Protein AF-A0A2E5JKT7-F1 (afdb_monomer_lite)

Structure (mmCIF, N/CA/C/O backbone):
data_AF-A0A2E5JKT7-F1
#
_entry.id   AF-A0A2E5JKT7-F1
#
loop_
_atom_site.group_PDB
_atom_site.id
_atom_site.type_symbol
_atom_site.label_atom_id
_atom_site.label_alt_id
_atom_site.label_comp_id
_atom_site.label_asym_id
_atom_site.label_entity_id
_atom_site.label_seq_id
_atom_site.pdbx_PDB_ins_code
_atom_site.Cartn_x
_atom_site.Cartn_y
_atom_site.Cartn_z
_atom_site.occupancy
_atom_site.B_iso_or_equiv
_atom_site.auth_seq_id
_atom_site.auth_comp_id
_atom_site.auth_asym_id
_atom_site.auth_atom_id
_atom_site.pdbx_PDB_model_num
ATOM 1 N N . MET A 1 1 ? -10.574 -4.645 -5.613 1.00 83.31 1 MET A N 1
ATOM 2 C CA . MET A 1 1 ? -9.821 -4.353 -6.868 1.00 83.31 1 MET A CA 1
ATOM 3 C C . MET A 1 1 ? -8.322 -4.655 -6.687 1.00 83.31 1 MET A C 1
ATOM 5 O O . MET A 1 1 ? -7.915 -4.867 -5.553 1.00 83.31 1 MET A O 1
ATOM 9 N N . TYR A 1 2 ? -7.487 -4.685 -7.740 1.00 92.31 2 TYR A N 1
ATOM 10 C CA . TYR A 1 2 ? -6.020 -4.638 -7.584 1.00 92.31 2 TYR A CA 1
ATOM 11 C C . TYR A 1 2 ? -5.537 -3.222 -7.266 1.00 92.31 2 TYR A C 1
ATOM 13 O O . TYR A 1 2 ? -5.897 -2.274 -7.957 1.00 92.31 2 TYR A O 1
ATOM 21 N N . VAL A 1 3 ? -4.705 -3.105 -6.234 1.00 92.94 3 VAL A N 1
ATOM 22 C CA . VAL A 1 3 ? -4.046 -1.858 -5.824 1.00 92.94 3 VAL A CA 1
ATOM 23 C C . VAL A 1 3 ? -2.647 -1.771 -6.433 1.00 92.94 3 VAL A C 1
ATOM 25 O O . VAL A 1 3 ? -2.274 -0.725 -6.946 1.00 92.94 3 VAL A O 1
ATOM 28 N N . CYS A 1 4 ? -1.882 -2.867 -6.445 1.00 95.88 4 CYS A N 1
ATOM 29 C CA . CYS A 1 4 ? -0.559 -2.921 -7.074 1.00 95.88 4 CYS A CA 1
ATOM 30 C C . CYS A 1 4 ? -0.452 -4.144 -7.983 1.00 95.88 4 CYS A C 1
ATOM 32 O O . CYS A 1 4 ? -0.490 -5.276 -7.504 1.00 95.88 4 CYS A O 1
ATOM 34 N N . ILE A 1 5 ? -0.267 -3.920 -9.284 1.00 94.88 5 ILE A N 1
ATOM 35 C CA . ILE A 1 5 ? -0.144 -5.008 -10.264 1.00 94.88 5 ILE A CA 1
ATOM 36 C C . ILE A 1 5 ? 1.223 -5.695 -10.148 1.00 94.88 5 ILE A C 1
ATOM 38 O O . ILE A 1 5 ? 1.284 -6.918 -10.174 1.00 94.88 5 ILE A O 1
ATOM 42 N N . CYS A 1 6 ? 2.308 -4.936 -9.945 1.00 95.62 6 CYS A N 1
ATOM 43 C CA . CYS A 1 6 ? 3.668 -5.487 -9.854 1.00 95.62 6 CYS A CA 1
ATOM 44 C C . CYS A 1 6 ? 3.805 -6.569 -8.779 1.00 95.62 6 CYS A C 1
ATOM 46 O O . CYS A 1 6 ? 4.457 -7.580 -9.008 1.00 95.62 6 CYS A O 1
ATOM 48 N N . ASN A 1 7 ? 3.165 -6.350 -7.630 1.00 93.69 7 ASN A N 1
ATOM 49 C CA . ASN A 1 7 ? 3.264 -7.229 -6.467 1.00 93.69 7 ASN A CA 1
ATOM 50 C C . ASN A 1 7 ? 1.966 -8.008 -6.210 1.00 93.69 7 ASN A C 1
ATOM 52 O O . ASN A 1 7 ? 1.814 -8.619 -5.157 1.00 93.69 7 ASN A O 1
ATOM 56 N N . ASN A 1 8 ? 1.029 -7.979 -7.167 1.00 95.31 8 ASN A N 1
ATOM 57 C CA . ASN A 1 8 ? -0.256 -8.672 -7.101 1.00 95.31 8 ASN A CA 1
ATOM 58 C C . ASN A 1 8 ? -1.048 -8.375 -5.807 1.00 95.31 8 ASN A C 1
ATOM 60 O O . ASN A 1 8 ? -1.640 -9.270 -5.204 1.00 95.31 8 ASN A O 1
ATOM 64 N N . ILE A 1 9 ? -1.041 -7.107 -5.379 1.00 94.88 9 ILE A N 1
ATOM 65 C CA . ILE A 1 9 ? -1.673 -6.651 -4.136 1.00 94.88 9 ILE A CA 1
ATOM 66 C C . ILE A 1 9 ? -3.096 -6.200 -4.432 1.00 94.88 9 ILE A C 1
ATOM 68 O O . ILE A 1 9 ? -3.332 -5.342 -5.289 1.00 94.88 9 ILE A O 1
ATOM 72 N N . THR A 1 10 ? -4.039 -6.750 -3.686 1.00 94.12 10 THR A N 1
ATOM 73 C CA . THR A 1 10 ? -5.467 -6.453 -3.769 1.00 94.12 10 THR A CA 1
ATOM 74 C C . THR A 1 10 ? -5.904 -5.496 -2.670 1.00 94.12 10 THR A C 1
ATOM 76 O O . THR A 1 10 ? -5.271 -5.345 -1.630 1.00 94.12 10 THR A O 1
ATOM 79 N N . GLU A 1 11 ? -7.031 -4.848 -2.904 1.00 90.38 11 GLU A N 1
ATOM 80 C CA . GLU A 1 11 ? -7.678 -3.949 -1.959 1.00 90.38 11 GLU A CA 1
ATOM 81 C C . GLU A 1 11 ? -8.077 -4.663 -0.663 1.00 90.38 11 GLU A C 1
ATOM 83 O O . GLU A 1 11 ? -7.892 -4.111 0.415 1.00 90.38 11 GLU A O 1
ATOM 88 N N . ASP A 1 12 ? -8.530 -5.915 -0.746 1.00 92.12 12 ASP A N 1
ATOM 89 C CA . ASP A 1 12 ? -8.876 -6.714 0.432 1.00 92.12 12 ASP A CA 1
ATOM 90 C C . ASP A 1 12 ? -7.648 -7.003 1.301 1.00 92.12 12 ASP A C 1
ATOM 92 O O . ASP A 1 12 ? -7.728 -6.976 2.528 1.00 92.12 12 ASP A O 1
ATOM 96 N N . GLN A 1 13 ? -6.479 -7.214 0.687 1.00 93.62 13 GLN A N 1
ATOM 97 C CA . GLN A 1 13 ? -5.223 -7.337 1.431 1.00 93.62 13 GLN A CA 1
ATOM 98 C C . GLN A 1 13 ? -4.867 -6.032 2.146 1.00 93.62 13 GLN A C 1
ATOM 100 O O . GLN A 1 13 ? -4.483 -6.075 3.314 1.00 93.62 13 GLN A O 1
ATOM 105 N N . VAL A 1 14 ? -5.042 -4.882 1.488 1.00 91.94 14 VAL A N 1
ATOM 106 C CA . VAL A 1 14 ? -4.828 -3.569 2.118 1.00 91.94 14 VAL A CA 1
ATOM 107 C C . VAL A 1 14 ? -5.789 -3.373 3.295 1.00 91.94 14 VAL A C 1
ATOM 109 O O . VAL A 1 14 ? -5.336 -3.083 4.403 1.00 91.94 14 VAL A O 1
ATOM 112 N N . LYS A 1 15 ? -7.089 -3.624 3.103 1.00 90.12 15 LYS A N 1
ATOM 113 C CA . LYS A 1 15 ? -8.117 -3.517 4.153 1.00 90.12 15 LYS A CA 1
ATOM 114 C C . LYS A 1 15 ? -7.837 -4.444 5.333 1.00 90.12 15 LYS A C 1
ATOM 116 O O . LYS A 1 15 ? -7.926 -4.009 6.476 1.00 90.12 15 LYS A O 1
ATOM 121 N N . ASN A 1 16 ? -7.416 -5.682 5.078 1.00 92.44 16 ASN A N 1
ATOM 122 C CA . ASN A 1 16 ? -7.056 -6.635 6.129 1.00 92.44 16 ASN A CA 1
ATOM 123 C C . ASN A 1 16 ? -5.868 -6.170 6.980 1.00 92.44 16 ASN A C 1
ATOM 125 O O . ASN A 1 16 ? -5.822 -6.460 8.174 1.00 92.44 16 ASN A O 1
ATOM 129 N N . VAL A 1 17 ? -4.890 -5.483 6.386 1.00 92.06 17 VAL A N 1
ATOM 130 C CA . VAL A 1 17 ? -3.731 -4.957 7.123 1.00 92.06 17 VAL A CA 1
ATOM 131 C C . VAL A 1 17 ? -4.106 -3.700 7.909 1.00 92.06 17 VAL A C 1
ATOM 133 O O . VAL A 1 17 ? -3.733 -3.587 9.075 1.00 92.06 17 VAL A O 1
ATOM 136 N N . VAL A 1 18 ? -4.910 -2.807 7.329 1.00 89.88 18 VAL A N 1
ATOM 137 C CA . VAL A 1 18 ? -5.442 -1.629 8.037 1.00 89.88 18 VAL A CA 1
ATOM 138 C C . VAL A 1 18 ? -6.340 -2.043 9.210 1.00 89.88 18 VAL A C 1
ATOM 140 O O . VAL A 1 18 ? -6.215 -1.498 10.303 1.00 89.88 18 VAL A O 1
ATOM 143 N N . ALA A 1 19 ? -7.169 -3.079 9.043 1.00 88.94 19 ALA A N 1
ATOM 144 C CA . ALA A 1 19 ? -8.015 -3.630 10.107 1.00 88.94 19 ALA A CA 1
ATOM 145 C C . ALA A 1 19 ? -7.217 -4.190 11.300 1.00 88.94 19 ALA A C 1
ATOM 147 O O . ALA A 1 19 ? -7.745 -4.284 12.405 1.00 88.94 19 ALA A O 1
ATOM 148 N N . LYS A 1 20 ? -5.934 -4.527 11.108 1.00 91.06 20 LYS A N 1
ATOM 149 C CA . LYS A 1 20 ? -5.014 -4.923 12.190 1.00 91.06 20 LYS A CA 1
ATOM 150 C C . LYS A 1 20 ? -4.428 -3.727 12.954 1.00 91.06 20 LYS A C 1
ATOM 152 O O . LYS A 1 20 ? -3.592 -3.927 13.830 1.00 91.06 20 LYS A O 1
ATOM 157 N N . GLY A 1 21 ? -4.850 -2.504 12.633 1.00 88.81 21 GLY A N 1
ATOM 158 C CA . GLY A 1 21 ? -4.417 -1.272 13.292 1.00 88.81 21 GLY A CA 1
ATOM 159 C C . GLY A 1 21 ? -3.204 -0.602 12.649 1.00 88.81 21 GLY A C 1
ATOM 160 O O . GLY A 1 21 ? -2.689 0.364 13.208 1.00 88.81 21 GLY A O 1
ATOM 161 N N . LEU A 1 22 ? -2.734 -1.081 11.491 1.00 89.00 22 LEU A N 1
ATOM 162 C CA . LEU A 1 22 ? -1.692 -0.373 10.747 1.00 89.00 22 LEU A CA 1
ATOM 163 C C . LEU A 1 22 ? -2.285 0.880 10.100 1.00 89.00 22 LEU A C 1
ATOM 165 O O . LEU A 1 22 ? -3.376 0.846 9.528 1.00 89.00 22 LEU A O 1
ATOM 169 N N . THR A 1 23 ? -1.539 1.983 10.146 1.00 87.69 23 THR A N 1
ATOM 170 C CA . THR A 1 23 ? -1.920 3.193 9.411 1.00 87.69 23 THR A CA 1
ATOM 171 C C . THR A 1 23 ? -1.895 2.912 7.908 1.00 87.69 23 THR A C 1
ATOM 173 O O . THR A 1 23 ? -1.162 2.036 7.452 1.00 87.69 23 THR A O 1
ATOM 176 N N . GLY A 1 24 ? -2.666 3.653 7.105 1.00 86.12 24 GLY A N 1
ATOM 177 C CA . GLY A 1 24 ? -2.731 3.421 5.656 1.00 86.12 24 GLY A CA 1
ATOM 178 C C . GLY A 1 24 ? -1.349 3.403 4.986 1.00 86.12 24 GLY A C 1
ATOM 179 O O . GLY A 1 24 ? -1.040 2.492 4.223 1.00 86.12 24 GLY A O 1
ATOM 180 N N . LYS A 1 25 ? -0.468 4.347 5.336 1.00 88.38 25 LYS A N 1
ATOM 181 C CA . LYS A 1 25 ? 0.905 4.399 4.810 1.00 88.38 25 LYS A CA 1
ATOM 182 C C . LYS A 1 25 ? 1.748 3.194 5.243 1.00 88.38 25 LYS A C 1
ATOM 184 O O . LYS A 1 25 ? 2.490 2.641 4.425 1.00 88.38 25 LYS A O 1
ATOM 189 N N . ASP A 1 26 ? 1.628 2.781 6.502 1.00 91.25 26 ASP A N 1
ATOM 190 C CA . ASP A 1 26 ? 2.354 1.619 7.020 1.00 91.25 26 ASP A CA 1
ATOM 191 C C . ASP A 1 26 ? 1.837 0.326 6.392 1.00 91.25 26 ASP A C 1
ATOM 193 O O . ASP A 1 26 ? 2.631 -0.542 6.045 1.00 91.25 26 ASP A O 1
ATOM 197 N N . ALA A 1 27 ? 0.528 0.219 6.158 1.00 92.00 27 ALA A N 1
ATOM 198 C CA . ALA A 1 27 ? -0.085 -0.911 5.474 1.00 92.00 27 ALA A CA 1
ATOM 199 C C . ALA A 1 27 ? 0.423 -1.044 4.030 1.00 92.00 27 ALA A C 1
ATOM 201 O O . ALA A 1 27 ? 0.806 -2.139 3.614 1.00 92.00 27 ALA A O 1
ATOM 202 N N . LEU A 1 28 ? 0.495 0.066 3.282 1.00 92.31 28 LEU A N 1
ATOM 203 C CA . LEU A 1 28 ? 1.071 0.077 1.932 1.00 92.31 28 LEU A CA 1
ATOM 204 C C . LEU A 1 28 ? 2.537 -0.352 1.936 1.00 92.31 28 LEU A C 1
ATOM 206 O O . LEU A 1 28 ? 2.937 -1.184 1.123 1.00 92.31 28 LEU A O 1
ATOM 210 N N . SER A 1 29 ? 3.320 0.183 2.873 1.00 93.06 29 SER A N 1
ATOM 211 C CA . SER A 1 29 ? 4.744 -0.135 2.996 1.00 93.06 29 SER A CA 1
ATOM 212 C C . SER A 1 29 ? 4.957 -1.600 3.392 1.00 93.06 29 SER A C 1
ATOM 214 O O . SER A 1 29 ? 5.806 -2.276 2.818 1.00 93.06 29 SER A O 1
ATOM 216 N N . HIS A 1 30 ? 4.139 -2.120 4.311 1.00 94.00 30 HIS A N 1
ATOM 217 C CA . HIS A 1 30 ? 4.180 -3.507 4.773 1.00 94.00 30 HIS A CA 1
ATOM 218 C C . HIS A 1 30 ? 3.825 -4.507 3.667 1.00 94.00 30 HIS A C 1
ATOM 220 O O . HIS A 1 30 ? 4.440 -5.566 3.569 1.00 94.00 30 HIS A O 1
ATOM 226 N N . LEU A 1 31 ? 2.860 -4.165 2.810 1.00 93.50 31 LEU A N 1
ATOM 227 C CA . LEU A 1 31 ? 2.484 -4.986 1.657 1.00 93.50 31 LEU A CA 1
ATOM 228 C C . LEU A 1 31 ? 3.462 -4.847 0.481 1.00 93.50 31 LEU A C 1
ATOM 230 O O . LEU A 1 31 ? 3.401 -5.639 -0.454 1.00 93.50 31 LEU A O 1
ATOM 234 N N . GLY A 1 32 ? 4.359 -3.858 0.510 1.00 94.44 32 GLY A N 1
ATOM 235 C CA . GLY A 1 32 ? 5.286 -3.570 -0.582 1.00 94.44 32 GLY A CA 1
ATOM 236 C C . GLY A 1 32 ? 4.639 -2.821 -1.749 1.00 94.44 32 GLY A C 1
ATOM 237 O O . GLY A 1 32 ? 5.117 -2.911 -2.877 1.00 94.44 32 GLY A O 1
ATOM 238 N N . VAL A 1 33 ? 3.547 -2.084 -1.534 1.00 94.81 33 VAL A N 1
ATOM 239 C CA . VAL A 1 33 ? 2.967 -1.236 -2.586 1.00 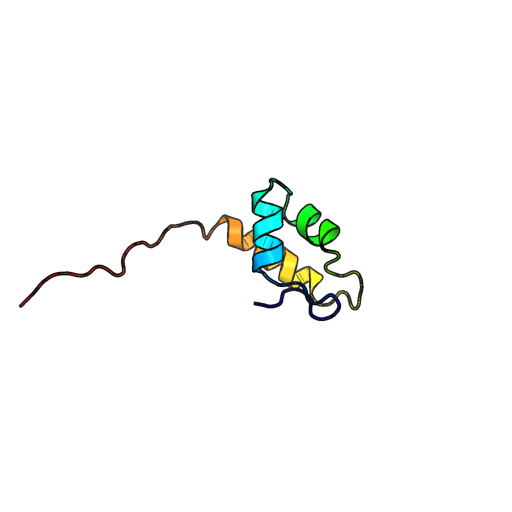94.81 33 VAL A CA 1
ATOM 240 C C . VAL A 1 33 ? 3.995 -0.178 -2.997 1.00 94.81 33 VAL A C 1
ATOM 242 O O . VAL A 1 33 ? 4.504 0.566 -2.165 1.00 94.81 33 VAL A O 1
ATOM 245 N N . GLY A 1 34 ? 4.303 -0.115 -4.294 1.00 92.94 34 GLY A N 1
ATOM 246 C CA . GLY A 1 34 ? 5.245 0.860 -4.847 1.00 92.94 34 GLY A CA 1
ATOM 247 C C . GLY A 1 34 ? 6.699 0.407 -4.958 1.00 92.94 34 GLY A C 1
ATOM 248 O O . GLY A 1 34 ? 7.487 1.149 -5.532 1.00 92.94 34 GLY A O 1
ATOM 249 N N . SER A 1 35 ? 7.060 -0.800 -4.507 1.00 94.75 35 SER A N 1
ATOM 250 C CA . SER A 1 35 ? 8.443 -1.304 -4.623 1.00 94.75 35 SER A CA 1
ATOM 251 C C . SER A 1 35 ? 8.863 -1.703 -6.048 1.00 94.75 35 SER A C 1
ATOM 253 O O . SER A 1 35 ? 10.043 -1.932 -6.294 1.00 94.75 35 SER A O 1
ATOM 255 N N . GLY A 1 36 ? 7.908 -1.796 -6.980 1.00 93.06 36 GLY A N 1
ATOM 256 C CA . GLY A 1 36 ? 8.150 -2.038 -8.404 1.00 93.06 36 GLY A CA 1
ATOM 257 C C . GLY A 1 36 ? 8.222 -0.738 -9.208 1.00 93.06 36 GLY A C 1
ATOM 258 O O . GLY A 1 36 ? 9.173 0.025 -9.108 1.00 93.06 36 GLY A O 1
ATOM 259 N N . CYS A 1 37 ? 7.196 -0.469 -10.021 1.00 94.94 37 CYS A N 1
ATOM 260 C CA . CYS A 1 37 ? 7.157 0.709 -10.899 1.00 94.94 37 CYS A CA 1
ATOM 261 C C . CYS A 1 37 ? 6.676 2.010 -10.227 1.00 94.94 37 CYS A C 1
ATOM 263 O O . CYS A 1 37 ? 6.700 3.063 -10.855 1.00 94.94 37 CYS A O 1
ATOM 265 N N . GLY A 1 38 ? 6.170 1.950 -8.990 1.00 92.94 38 GLY A N 1
ATOM 266 C CA . GLY A 1 38 ? 5.730 3.125 -8.226 1.00 92.94 38 GLY A CA 1
ATOM 267 C C . GLY A 1 38 ? 4.412 3.787 -8.663 1.00 92.94 38 GLY A C 1
ATOM 268 O O . GLY A 1 38 ? 3.859 4.562 -7.889 1.00 92.94 38 GLY A O 1
ATOM 269 N N . ILE A 1 39 ? 3.850 3.464 -9.836 1.00 94.38 39 ILE A N 1
ATOM 270 C CA . ILE A 1 39 ? 2.666 4.171 -10.376 1.00 94.38 39 ILE A CA 1
ATOM 271 C C . ILE A 1 39 ? 1.426 4.083 -9.473 1.00 94.38 39 ILE A C 1
ATOM 273 O O . ILE A 1 39 ? 0.647 5.020 -9.379 1.00 94.38 39 ILE A O 1
ATOM 277 N N . CYS A 1 40 ? 1.279 2.969 -8.757 1.00 94.12 40 CYS A N 1
ATOM 278 C CA . CYS A 1 40 ? 0.156 2.718 -7.857 1.00 94.12 40 CYS A CA 1
ATOM 279 C C . CYS A 1 40 ? 0.204 3.512 -6.545 1.00 94.12 40 CYS A C 1
ATOM 281 O O . CYS A 1 40 ? -0.786 3.520 -5.822 1.00 94.12 40 CYS A O 1
ATOM 283 N N . VAL A 1 41 ? 1.333 4.140 -6.196 1.00 92.12 41 VAL A N 1
ATOM 284 C CA . VAL A 1 41 ? 1.529 4.732 -4.861 1.00 92.12 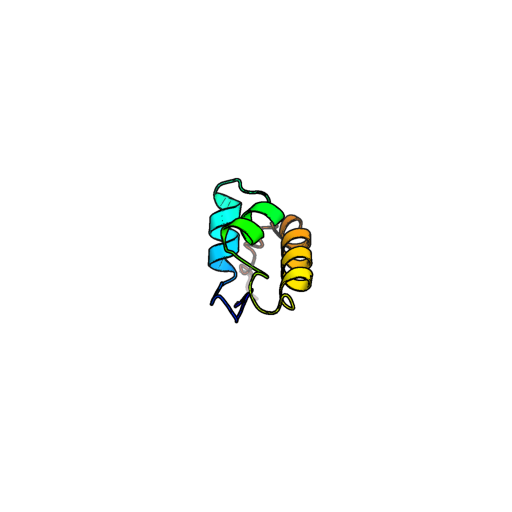41 VAL A CA 1
ATOM 285 C C . VAL A 1 41 ? 0.572 5.894 -4.619 1.00 92.12 41 VAL A C 1
ATOM 287 O O . VAL A 1 41 ? -0.063 5.940 -3.569 1.00 92.12 41 VAL A O 1
ATOM 290 N N . MET A 1 42 ? 0.438 6.803 -5.588 1.00 90.94 42 MET A N 1
ATOM 291 C CA . MET A 1 42 ? -0.433 7.974 -5.441 1.00 90.94 42 MET A CA 1
ATOM 292 C C . MET A 1 42 ? -1.902 7.559 -5.352 1.00 90.94 42 MET A C 1
ATOM 294 O O . MET A 1 42 ? -2.585 7.952 -4.409 1.00 90.94 42 MET A O 1
ATOM 298 N N . ASP A 1 43 ? -2.349 6.673 -6.246 1.00 91.31 43 ASP A N 1
ATOM 299 C CA . ASP A 1 43 ? -3.714 6.137 -6.227 1.00 91.31 43 ASP A CA 1
ATOM 300 C C . ASP A 1 43 ? -4.022 5.377 -4.930 1.00 91.31 43 ASP A C 1
ATOM 302 O O . ASP A 1 43 ? -5.119 5.480 -4.384 1.00 91.31 43 ASP A O 1
ATOM 306 N N . ALA A 1 44 ? -3.064 4.601 -4.417 1.00 91.25 44 ALA A N 1
ATOM 307 C CA . ALA A 1 44 ? -3.238 3.843 -3.184 1.00 91.25 44 ALA A CA 1
ATOM 308 C C . ALA A 1 44 ? -3.362 4.757 -1.954 1.00 91.25 44 ALA A C 1
ATOM 310 O O . ALA A 1 44 ? -4.196 4.497 -1.085 1.00 91.25 44 ALA A O 1
ATOM 311 N N . ILE A 1 45 ? -2.564 5.830 -1.884 1.00 89.88 45 ILE A N 1
ATOM 312 C CA . ILE A 1 45 ? -2.628 6.826 -0.803 1.00 89.88 45 ILE A CA 1
ATOM 313 C C . ILE A 1 45 ? -3.952 7.589 -0.849 1.00 89.88 45 ILE A C 1
ATOM 315 O O . ILE A 1 45 ? -4.589 7.767 0.193 1.00 89.88 45 ILE A O 1
ATOM 319 N N . ASP A 1 46 ? -4.375 8.017 -2.038 1.00 89.88 46 ASP A N 1
ATOM 320 C CA . ASP A 1 46 ? -5.619 8.765 -2.214 1.00 89.88 46 ASP A CA 1
ATOM 321 C C . ASP A 1 46 ? -6.831 7.928 -1.779 1.00 89.88 46 ASP A C 1
ATOM 323 O O . ASP A 1 46 ? -7.637 8.367 -0.958 1.00 89.88 46 ASP A O 1
ATOM 327 N N . ARG A 1 47 ? -6.892 6.662 -2.209 1.00 85.69 47 ARG A N 1
ATOM 328 C CA . ARG A 1 47 ? -7.949 5.720 -1.803 1.00 85.69 47 ARG A CA 1
ATOM 329 C C . ARG A 1 47 ? -7.993 5.495 -0.299 1.00 85.69 47 ARG A C 1
ATOM 331 O O . ARG A 1 47 ? -9.065 5.545 0.291 1.00 85.69 47 ARG A O 1
ATOM 338 N N . LEU A 1 48 ? -6.840 5.285 0.334 1.00 85.19 48 LEU A N 1
ATOM 339 C CA . 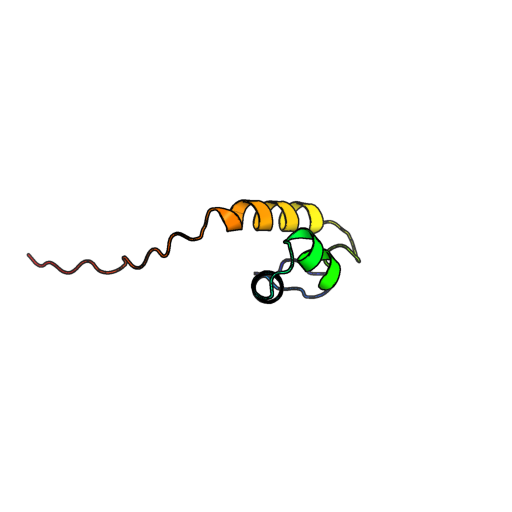LEU A 1 48 ? -6.760 5.091 1.785 1.00 85.19 48 LEU A CA 1
ATOM 340 C C . LEU A 1 48 ? -7.171 6.330 2.581 1.00 85.19 48 LEU A C 1
ATOM 342 O O . LEU A 1 48 ? -7.655 6.195 3.705 1.00 85.19 48 LEU A O 1
ATOM 346 N N . SER A 1 49 ? -6.968 7.518 2.011 1.00 82.88 49 SER A N 1
ATOM 347 C CA . SER A 1 49 ? -7.375 8.789 2.613 1.00 82.88 49 SER A CA 1
ATOM 348 C C . SER A 1 49 ? -8.887 9.005 2.493 1.00 82.88 49 SER A C 1
ATOM 350 O O . SER A 1 49 ? -9.508 9.515 3.425 1.00 82.88 49 SER A O 1
ATOM 352 N N . HIS A 1 50 ? -9.495 8.561 1.389 1.00 73.94 50 HIS A N 1
ATOM 353 C CA . HIS A 1 50 ? -10.938 8.654 1.154 1.00 73.94 50 HIS A CA 1
ATOM 354 C C . HIS A 1 50 ? -11.754 7.543 1.844 1.00 73.94 50 HIS A C 1
ATOM 356 O O . HIS A 1 5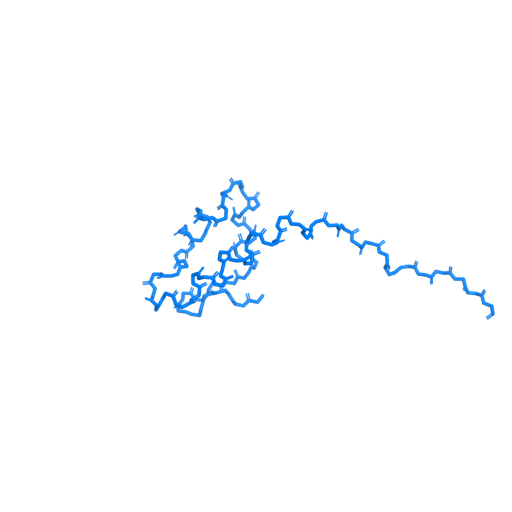0 ? -12.876 7.804 2.282 1.00 73.94 50 HIS A O 1
ATOM 362 N N . ASP A 1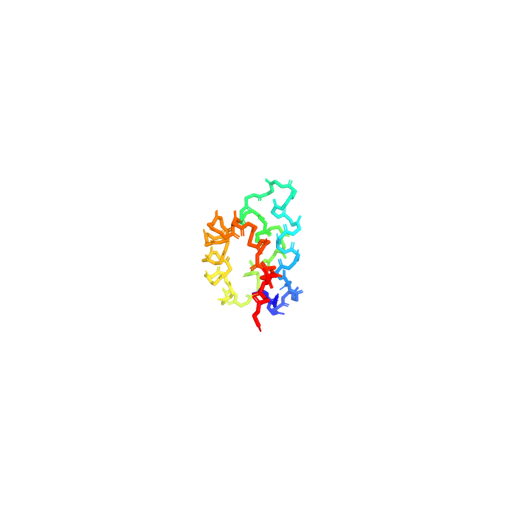 51 ? -11.195 6.341 2.032 1.00 64.31 51 ASP A N 1
ATOM 363 C CA . ASP A 1 51 ? -11.865 5.219 2.718 1.00 64.31 51 ASP A CA 1
ATOM 364 C C . ASP A 1 51 ? -12.188 5.527 4.195 1.00 64.31 51 ASP A C 1
ATOM 366 O O . ASP A 1 51 ? -13.138 4.975 4.753 1.00 64.31 51 ASP A O 1
ATOM 370 N N . GLN A 1 52 ? -11.487 6.484 4.819 1.00 54.88 52 GLN A N 1
ATOM 371 C CA . GLN A 1 52 ? -11.796 6.959 6.178 1.00 54.88 52 GLN A CA 1
ATOM 372 C C . GLN A 1 52 ? -13.147 7.695 6.273 1.00 54.88 52 GLN A C 1
ATOM 374 O O . GLN A 1 52 ? -13.667 7.883 7.371 1.00 54.88 52 GLN A O 1
ATOM 379 N N . ASN A 1 53 ? -13.731 8.101 5.140 1.00 45.09 53 ASN A N 1
ATOM 380 C CA . ASN A 1 53 ? -15.037 8.767 5.067 1.00 45.09 53 ASN A CA 1
ATOM 381 C C . ASN A 1 53 ? -16.155 7.840 4.544 1.00 45.09 53 ASN A C 1
ATOM 383 O O . ASN A 1 53 ? -17.322 8.222 4.523 1.00 45.09 53 ASN A O 1
ATOM 387 N N . ALA A 1 54 ? -15.820 6.609 4.140 1.00 45.94 54 ALA A N 1
ATOM 388 C CA . ALA A 1 54 ? -16.748 5.660 3.521 1.00 45.94 54 ALA A CA 1
ATOM 389 C C . ALA A 1 54 ? -17.258 4.570 4.484 1.00 45.94 54 ALA A C 1
ATOM 391 O O . ALA A 1 54 ? -17.734 3.527 4.043 1.00 45.94 54 ALA A O 1
ATOM 392 N N . THR A 1 55 ? -17.221 4.807 5.801 1.00 43.91 55 THR A N 1
ATOM 393 C CA . THR A 1 55 ? -17.918 3.950 6.780 1.00 43.91 55 THR A CA 1
ATOM 394 C C . THR A 1 55 ? -19.242 4.588 7.205 1.00 43.91 55 THR A C 1
ATOM 396 O O . THR A 1 55 ? -19.476 4.871 8.375 1.00 43.91 55 THR A O 1
ATOM 399 N N . ALA A 1 56 ? -20.138 4.807 6.243 1.00 41.06 56 ALA A N 1
ATOM 400 C CA . ALA A 1 56 ? -21.565 4.718 6.522 1.00 41.06 56 ALA A CA 1
ATOM 401 C C . ALA A 1 56 ? -21.999 3.303 6.110 1.00 41.06 56 ALA A C 1
ATOM 403 O O . ALA A 1 56 ? -21.938 2.986 4.918 1.00 41.06 56 ALA A O 1
ATOM 404 N N . PRO A 1 57 ? -22.422 2.427 7.040 1.00 48.62 57 PRO A N 1
ATOM 405 C CA . PRO A 1 57 ? -23.059 1.178 6.662 1.00 48.62 57 PRO A CA 1
ATOM 406 C C . PRO A 1 57 ? -24.419 1.533 6.057 1.00 48.62 57 PRO A C 1
ATOM 408 O O . PRO A 1 57 ? -25.399 1.703 6.779 1.00 48.62 57 PRO A O 1
ATOM 411 N N . ASN A 1 58 ? -24.501 1.696 4.734 1.00 48.47 58 ASN A N 1
ATOM 412 C CA . ASN A 1 58 ? -25.798 1.799 4.075 1.00 48.47 58 ASN A CA 1
ATOM 413 C C . ASN A 1 58 ? -26.404 0.397 3.974 1.00 48.47 58 ASN A C 1
ATOM 415 O O . ASN A 1 58 ? -26.335 -0.287 2.955 1.00 48.47 58 ASN A O 1
ATOM 419 N N . LEU A 1 59 ? -26.977 -0.024 5.096 1.00 50.88 59 LEU A N 1
ATOM 420 C CA . LEU A 1 59 ? -27.922 -1.118 5.197 1.00 50.88 59 LEU A CA 1
ATOM 421 C C . LEU A 1 59 ? -29.322 -0.563 4.883 1.00 50.88 59 LEU A C 1
ATOM 423 O O . LEU A 1 59 ? -30.197 -0.553 5.741 1.00 50.88 59 LEU A O 1
ATOM 427 N N . THR A 1 60 ? -29.531 -0.061 3.661 1.00 49.19 60 THR A N 1
ATOM 428 C CA . THR A 1 60 ? -30.864 0.352 3.195 1.00 49.19 60 THR A CA 1
ATOM 429 C C . THR A 1 60 ? -31.065 0.087 1.701 1.00 49.19 60 THR A C 1
ATOM 431 O O . THR A 1 60 ? -31.455 0.956 0.931 1.00 49.19 60 THR A O 1
ATOM 434 N N . GLN A 1 61 ? -30.903 -1.170 1.286 1.00 60.66 61 GLN A N 1
ATOM 435 C CA . GLN A 1 61 ? -31.801 -1.732 0.268 1.00 60.66 61 GLN A CA 1
ATOM 436 C C . GLN A 1 61 ? -32.869 -2.578 0.966 1.00 60.66 61 GLN A C 1
ATOM 438 O O . GLN A 1 61 ? -32.945 -3.791 0.819 1.00 60.66 61 GLN A O 1
ATOM 443 N N . ALA A 1 62 ? -33.689 -1.904 1.769 1.00 55.03 62 ALA A N 1
ATOM 444 C CA . ALA A 1 62 ? -34.980 -2.400 2.209 1.00 55.03 62 ALA A CA 1
ATOM 445 C C . ALA A 1 62 ? -35.989 -1.270 2.000 1.00 55.03 62 ALA A C 1
ATOM 447 O O . ALA A 1 62 ? -36.092 -0.351 2.807 1.00 55.03 62 ALA A O 1
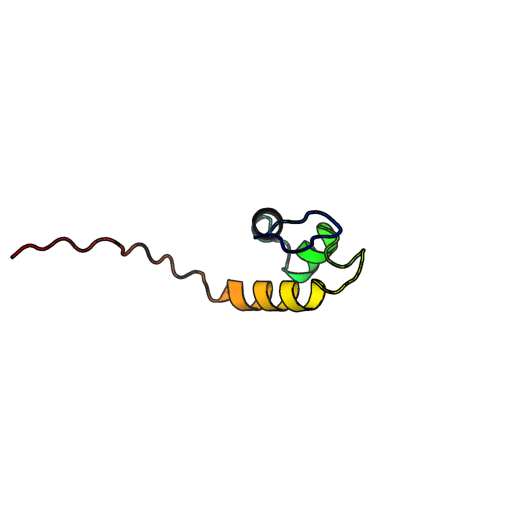ATOM 448 N N . LEU A 1 63 ? -36.723 -1.338 0.894 1.00 59.44 63 LEU A N 1
ATOM 449 C CA . LEU A 1 63 ? -38.013 -0.674 0.757 1.00 59.44 63 LEU A CA 1
ATOM 450 C C . LEU A 1 63 ? -39.083 -1.771 0.719 1.00 59.44 63 LEU A C 1
ATOM 452 O O . LEU A 1 63 ? -39.278 -2.389 -0.327 1.00 59.44 63 LEU A O 1
ATOM 456 N N . PRO A 1 64 ? -39.784 -2.040 1.832 1.00 69.56 64 PRO A N 1
ATOM 457 C CA . PRO A 1 64 ? -41.126 -2.588 1.788 1.00 69.56 64 PRO A CA 1
ATOM 458 C C . PRO A 1 64 ? -42.136 -1.430 1.766 1.00 69.56 64 PRO A C 1
ATOM 460 O O . PRO A 1 64 ? -42.054 -0.540 2.609 1.00 69.56 64 PRO A O 1
ATOM 463 N N . SER A 1 65 ? -43.075 -1.451 0.812 1.00 61.31 65 SER A N 1
ATOM 464 C CA . SER A 1 65 ? -44.461 -0.916 0.856 1.00 61.31 65 SER A CA 1
ATOM 465 C C . SER A 1 65 ? -44.907 -0.616 -0.583 1.00 61.31 65 SER A C 1
ATOM 467 O O . SER A 1 65 ? -44.479 0.366 -1.174 1.00 61.31 65 SER A O 1
ATOM 469 N N . ASN A 1 66 ? -45.544 -1.555 -1.281 1.00 65.12 66 ASN A N 1
ATOM 470 C CA . ASN A 1 66 ? -46.985 -1.831 -1.211 1.00 65.12 66 ASN A CA 1
ATOM 471 C C . ASN A 1 66 ? -47.838 -0.616 -1.634 1.00 65.12 66 ASN A C 1
ATOM 473 O O . ASN A 1 66 ? -48.080 0.292 -0.838 1.00 65.12 66 ASN A O 1
ATOM 477 N N . LYS A 1 67 ? -48.295 -0.643 -2.890 1.00 52.88 67 LYS A N 1
ATOM 478 C CA . LYS A 1 67 ? -49.608 -0.161 -3.325 1.00 52.88 67 LYS A CA 1
ATOM 479 C C . LYS A 1 67 ? -50.072 -0.992 -4.516 1.00 52.88 67 LYS A C 1
ATOM 481 O O . LYS A 1 67 ? -49.193 -1.375 -5.318 1.00 52.88 67 LYS A O 1
#

Foldseek 3Di:
DQLAPVLRHDPVQLVVQVVVVDQQVRSCVVSVPCVPVNPSVVVSVVVSVCVVVVPPPPPPPDDDDDD

pLDDT: mean 81.75, std 17.08, range [41.06, 95.88]

Secondary structure (DSSP, 8-state):
-EEETTTTEEHHHHHHHHTTT--HHHHHHHHTTTSSS-THHHHHHHHHHHGGG--------------

Sequence (67 aa):
MYVCICNNITEDQVKNVVAKGLTGKDALSHLGVGSGCGICVMDAIDRLSHDQNATAPNLTQALPSNK

Radius of gyration: 15.85 Å; chains: 1; bounding box: 58×18×24 Å